Protein AF-A0A258V338-F1 (afdb_monomer)

pLDDT: mean 93.85, std 7.61, range [59.81, 98.69]

Structure (mmCIF, N/CA/C/O backbone):
data_AF-A0A258V338-F1
#
_entry.id   AF-A0A258V338-F1
#
loop_
_atom_site.group_PDB
_atom_site.id
_atom_site.type_symbol
_atom_site.label_atom_id
_atom_site.label_alt_id
_atom_site.label_comp_id
_atom_site.label_asym_id
_atom_site.label_entity_id
_atom_site.label_seq_id
_atom_site.pdbx_PDB_ins_code
_atom_site.Cartn_x
_atom_site.Cartn_y
_atom_site.Cartn_z
_atom_site.occupancy
_atom_site.B_iso_or_equiv
_atom_site.auth_seq_id
_atom_site.auth_comp_id
_atom_site.auth_asym_id
_atom_site.auth_atom_id
_atom_site.pdbx_PDB_model_num
ATOM 1 N N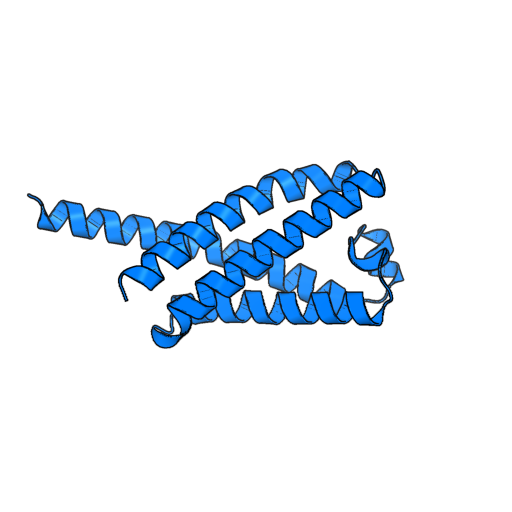 . MET A 1 1 ? -11.957 5.877 37.549 1.00 63.03 1 MET A N 1
ATOM 2 C CA . MET A 1 1 ? -11.016 6.606 36.661 1.00 63.03 1 MET A CA 1
ATOM 3 C C . MET A 1 1 ? -10.791 5.866 35.333 1.00 63.03 1 MET A C 1
ATOM 5 O O . MET A 1 1 ? -10.416 6.480 34.340 1.00 63.03 1 MET A O 1
ATOM 9 N N . ASP A 1 2 ? -11.125 4.574 35.276 1.00 71.00 2 ASP A N 1
ATOM 10 C CA . ASP A 1 2 ? -10.759 3.636 34.201 1.00 71.00 2 ASP A CA 1
ATOM 11 C C . ASP A 1 2 ? -11.626 3.735 32.929 1.00 71.00 2 ASP A C 1
ATOM 13 O O . ASP A 1 2 ? -11.157 3.497 31.813 1.00 71.00 2 ASP A O 1
ATOM 17 N N . ILE A 1 3 ? -12.890 4.159 33.052 1.00 72.69 3 ILE A N 1
ATOM 18 C CA . ILE A 1 3 ? -13.808 4.316 31.903 1.00 72.69 3 ILE A CA 1
ATOM 19 C C . ILE A 1 3 ? -13.388 5.493 31.004 1.00 72.69 3 ILE A C 1
ATOM 21 O O . ILE A 1 3 ? -13.487 5.421 29.780 1.00 72.69 3 ILE A O 1
ATOM 25 N N . VAL A 1 4 ? -12.879 6.579 31.590 1.00 71.38 4 VAL A N 1
ATOM 26 C CA . VAL A 1 4 ? -12.415 7.751 30.829 1.00 71.38 4 VAL A CA 1
ATOM 27 C C . VAL A 1 4 ? -11.096 7.438 30.114 1.00 71.38 4 VAL A C 1
ATOM 29 O O . VAL A 1 4 ? -10.949 7.758 28.934 1.00 71.38 4 VAL A O 1
ATOM 32 N N . GLN A 1 5 ? -10.172 6.741 30.787 1.00 70.25 5 GLN A N 1
ATOM 33 C CA . GLN A 1 5 ? -8.889 6.322 30.207 1.00 70.25 5 GLN A CA 1
ATOM 34 C C . GLN A 1 5 ? -9.040 5.275 29.090 1.00 70.25 5 GLN A C 1
ATOM 36 O O . GLN A 1 5 ? -8.299 5.308 28.109 1.00 70.25 5 GLN A O 1
ATOM 41 N N . SER A 1 6 ? -10.005 4.358 29.192 1.00 69.62 6 SER A N 1
ATOM 42 C CA . SER A 1 6 ? -10.283 3.387 28.119 1.00 69.62 6 SER A CA 1
ATOM 43 C C . SER A 1 6 ? -10.901 4.046 26.880 1.00 69.62 6 SER A C 1
ATOM 45 O O . SER A 1 6 ? -10.488 3.754 25.755 1.00 69.62 6 SER A O 1
ATOM 47 N N . ARG A 1 7 ? -11.831 4.996 27.063 1.00 72.06 7 ARG A N 1
ATOM 48 C CA . ARG A 1 7 ? -12.423 5.762 25.953 1.00 72.06 7 ARG A CA 1
ATOM 49 C C . ARG A 1 7 ? -11.387 6.615 25.222 1.00 72.06 7 ARG A C 1
ATOM 51 O O . ARG A 1 7 ? -11.361 6.588 23.992 1.00 72.06 7 ARG A O 1
ATOM 58 N N . SER A 1 8 ? -10.506 7.317 25.938 1.00 72.38 8 SER A N 1
ATOM 59 C CA . SER A 1 8 ? -9.470 8.149 25.309 1.00 72.38 8 SER A CA 1
ATOM 60 C C . SER A 1 8 ? -8.472 7.321 24.492 1.00 72.38 8 SER A C 1
ATOM 62 O O . SER A 1 8 ? -8.183 7.681 23.351 1.00 72.38 8 SER A O 1
ATOM 64 N N . ARG A 1 9 ? -8.031 6.160 25.002 1.00 74.56 9 ARG A N 1
ATOM 65 C CA . ARG A 1 9 ? -7.182 5.215 24.250 1.00 74.56 9 ARG A CA 1
ATOM 66 C C . ARG A 1 9 ? -7.842 4.759 22.946 1.00 74.56 9 ARG A C 1
ATOM 68 O O . ARG A 1 9 ? -7.203 4.792 21.899 1.00 74.56 9 ARG A O 1
ATOM 75 N N . SER A 1 10 ? -9.134 4.424 22.983 1.00 82.12 10 SER A N 1
ATOM 76 C CA . SER A 1 10 ? -9.872 4.007 21.779 1.00 82.12 10 SER A CA 1
ATOM 77 C C . SER A 1 10 ? -10.003 5.120 20.726 1.00 82.12 10 SER A C 1
ATOM 79 O O . SER A 1 10 ? -9.970 4.848 19.525 1.00 82.12 10 SER A O 1
ATOM 81 N N . ALA A 1 11 ? -10.113 6.381 21.160 1.00 88.38 11 ALA A N 1
ATOM 82 C CA . ALA A 1 11 ? -10.188 7.531 20.265 1.00 88.38 11 ALA A CA 1
ATOM 83 C C . ALA A 1 11 ? -8.839 7.804 19.584 1.00 88.38 11 ALA A C 1
ATOM 85 O O . ALA A 1 11 ? -8.806 8.004 18.372 1.00 88.38 11 ALA A O 1
ATOM 86 N N . VAL A 1 12 ? -7.732 7.744 20.333 1.00 90.81 12 VAL A N 1
ATOM 87 C CA . VAL A 1 12 ? -6.373 7.918 19.791 1.00 90.81 12 VAL A CA 1
ATOM 88 C C . VAL A 1 12 ? -6.049 6.841 18.758 1.00 90.81 12 VAL A C 1
ATOM 90 O O . VAL A 1 12 ? -5.607 7.170 17.662 1.00 90.81 12 VAL A O 1
ATOM 93 N N . GLU A 1 13 ? -6.324 5.568 19.059 1.00 91.38 13 GLU A N 1
ATOM 94 C CA . GLU A 1 13 ? -6.094 4.464 1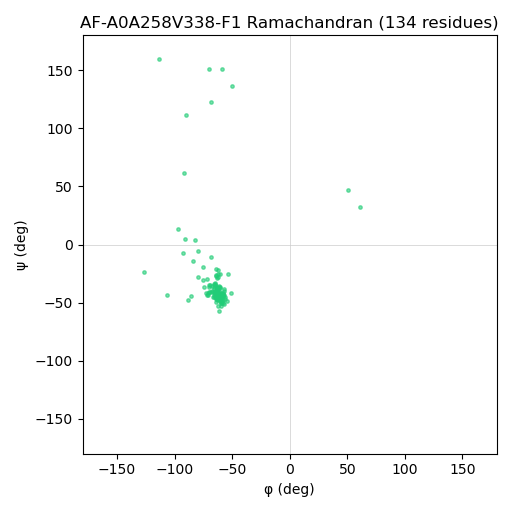8.115 1.00 91.38 13 GLU A CA 1
ATOM 95 C C . GLU A 1 13 ? -6.912 4.628 16.833 1.00 91.38 13 GLU A C 1
ATOM 97 O O . GLU A 1 13 ? -6.405 4.407 15.733 1.00 91.38 13 GLU A O 1
ATOM 102 N N . ARG A 1 14 ? -8.172 5.061 16.957 1.00 92.06 14 ARG A N 1
ATOM 103 C CA . ARG A 1 14 ? -9.031 5.323 15.800 1.00 92.06 14 ARG A CA 1
ATOM 104 C C . ARG A 1 14 ? -8.515 6.490 14.962 1.00 92.06 14 ARG A C 1
ATOM 106 O O . ARG A 1 14 ? -8.504 6.376 13.738 1.00 92.06 14 ARG A O 1
ATOM 113 N N . SER A 1 15 ? -8.092 7.582 15.593 1.00 95.62 15 SER A N 1
ATOM 114 C CA . SER A 1 15 ? -7.514 8.732 14.893 1.00 95.62 15 SER A CA 1
ATOM 115 C C . SER A 1 15 ? -6.216 8.353 14.185 1.00 95.62 15 SER A C 1
ATOM 117 O O . SER A 1 15 ? -6.077 8.644 13.003 1.00 95.62 15 SER A O 1
ATOM 119 N N . ALA A 1 16 ? -5.310 7.635 14.855 1.00 95.94 16 ALA A N 1
ATOM 120 C CA . ALA A 1 16 ? -4.073 7.136 14.255 1.00 95.94 16 ALA A CA 1
ATOM 121 C C . ALA A 1 16 ? -4.352 6.219 13.055 1.00 95.94 16 ALA A C 1
ATOM 123 O O . ALA A 1 16 ? -3.744 6.380 11.999 1.00 95.94 16 ALA A O 1
ATOM 124 N N . LEU A 1 17 ? -5.323 5.307 13.184 1.00 95.94 17 LEU A N 1
ATOM 125 C CA . LEU A 1 17 ? -5.742 4.432 12.093 1.00 95.94 17 LEU A CA 1
ATOM 126 C C . LEU A 1 17 ? -6.218 5.234 10.877 1.00 95.94 17 LEU A C 1
ATOM 128 O O . LEU A 1 17 ? -5.795 4.945 9.766 1.00 95.94 17 LEU A O 1
ATOM 132 N N . VAL A 1 18 ? -7.083 6.233 11.068 1.00 97.06 18 VAL A N 1
ATOM 133 C CA . VAL A 1 18 ? -7.601 7.055 9.960 1.00 97.06 18 VAL A CA 1
ATOM 134 C C . VAL A 1 18 ? -6.494 7.906 9.335 1.00 97.06 18 VAL A C 1
ATOM 136 O O . VAL A 1 18 ? -6.370 7.930 8.112 1.00 97.06 18 VAL A O 1
ATOM 139 N N . LEU A 1 19 ? -5.670 8.557 10.162 1.00 97.12 19 LEU A N 1
ATOM 140 C CA . LEU A 1 19 ? -4.567 9.411 9.713 1.00 97.12 19 LEU A CA 1
ATOM 141 C C . LEU A 1 19 ? -3.494 8.642 8.937 1.00 97.12 19 LEU A C 1
ATOM 143 O O . LEU A 1 19 ? -2.861 9.230 8.070 1.00 97.12 19 LEU A O 1
ATOM 147 N N . LEU A 1 20 ? -3.302 7.349 9.213 1.00 97.25 20 LEU A N 1
ATOM 148 C CA . LEU A 1 20 ? -2.405 6.488 8.438 1.00 97.25 20 LEU A CA 1
ATOM 149 C C . LEU A 1 20 ? -3.097 5.878 7.216 1.00 97.25 20 LEU A C 1
ATOM 151 O O . LEU A 1 20 ? -2.530 5.868 6.127 1.00 97.25 20 LEU A O 1
ATOM 155 N N . ALA A 1 21 ? -4.323 5.376 7.373 1.00 97.56 21 ALA A N 1
ATOM 156 C CA . ALA A 1 21 ? -5.020 4.665 6.307 1.00 97.56 21 ALA A CA 1
ATOM 157 C C . ALA A 1 21 ? -5.308 5.558 5.098 1.00 97.56 21 ALA A C 1
ATOM 159 O O . ALA A 1 21 ? -5.177 5.089 3.974 1.00 97.56 21 ALA A O 1
ATOM 160 N N . LEU A 1 22 ? -5.679 6.826 5.308 1.00 97.94 22 LEU A N 1
ATOM 161 C CA . LEU A 1 22 ? -5.982 7.751 4.214 1.00 97.94 22 LEU A CA 1
ATOM 162 C C . LEU A 1 22 ? -4.781 8.008 3.286 1.00 97.94 22 LEU A C 1
ATOM 164 O O . LEU A 1 22 ? -4.915 7.729 2.095 1.00 97.94 22 LEU A O 1
ATOM 168 N N . PRO A 1 23 ? -3.617 8.494 3.765 1.00 97.75 23 PRO A N 1
ATOM 169 C CA . PRO A 1 23 ? -2.473 8.738 2.891 1.00 97.75 23 PRO A CA 1
ATOM 170 C C . PRO A 1 23 ? -1.905 7.446 2.302 1.00 97.75 23 PRO A C 1
ATOM 172 O O . PRO A 1 23 ? -1.561 7.441 1.125 1.00 97.75 23 PRO A O 1
ATOM 175 N N . ILE A 1 24 ? -1.855 6.345 3.064 1.00 97.56 24 ILE A N 1
ATOM 176 C CA . ILE A 1 24 ? -1.386 5.055 2.536 1.00 97.56 24 ILE A CA 1
ATOM 177 C C . ILE A 1 24 ? -2.315 4.551 1.432 1.00 97.56 24 ILE A C 1
ATOM 179 O O . ILE A 1 24 ? -1.837 4.188 0.364 1.00 97.56 24 ILE A O 1
ATOM 183 N N . ALA A 1 25 ? -3.634 4.577 1.637 1.00 98.25 25 ALA A N 1
ATOM 184 C CA . ALA A 1 25 ? -4.572 4.162 0.603 1.00 98.25 25 ALA A CA 1
ATOM 185 C C . ALA A 1 25 ? -4.530 5.091 -0.614 1.00 98.25 25 ALA A C 1
ATOM 187 O O . ALA A 1 25 ? -4.549 4.597 -1.733 1.00 98.25 25 ALA A O 1
ATOM 188 N N . ALA A 1 26 ? -4.440 6.411 -0.426 1.00 98.38 26 ALA A N 1
ATOM 189 C CA . ALA A 1 26 ? -4.311 7.357 -1.534 1.00 98.38 26 ALA A CA 1
ATOM 190 C C . ALA A 1 26 ? -3.042 7.090 -2.353 1.00 98.38 26 ALA A C 1
ATOM 192 O O . ALA A 1 26 ? -3.091 7.023 -3.581 1.00 98.38 26 ALA A O 1
ATOM 193 N N . PHE A 1 27 ? -1.920 6.869 -1.670 1.00 97.38 27 PHE A N 1
ATOM 194 C CA . PHE A 1 27 ? -0.659 6.519 -2.299 1.00 97.38 27 PHE A CA 1
ATOM 195 C C . PHE A 1 27 ? -0.741 5.170 -3.037 1.00 97.38 27 PHE A C 1
ATOM 197 O O . PHE A 1 27 ? -0.390 5.112 -4.214 1.00 97.38 27 PHE A O 1
ATOM 204 N N . SER A 1 28 ? -1.282 4.118 -2.411 1.00 97.88 28 SER A N 1
ATOM 205 C CA . SER A 1 28 ? -1.499 2.806 -3.043 1.00 97.88 28 SER A CA 1
ATOM 206 C C . SER A 1 28 ? -2.468 2.869 -4.227 1.00 97.88 28 SER A C 1
ATOM 208 O O . SER A 1 28 ? -2.226 2.222 -5.241 1.00 97.88 28 SER A O 1
ATOM 210 N N . LEU A 1 29 ? -3.530 3.678 -4.153 1.00 98.56 29 LEU A N 1
ATOM 211 C CA . LEU A 1 29 ? -4.430 3.917 -5.284 1.00 98.56 29 LEU A CA 1
ATOM 212 C C . LEU A 1 29 ? -3.680 4.563 -6.449 1.00 98.56 29 LEU A C 1
ATOM 214 O O . LEU A 1 29 ? -3.822 4.123 -7.586 1.00 98.56 29 LEU A O 1
ATOM 218 N N . PHE A 1 30 ? -2.851 5.571 -6.171 1.00 98.06 30 PHE A N 1
ATOM 219 C CA . PHE A 1 30 ? -2.052 6.245 -7.188 1.00 98.06 30 PHE A CA 1
ATOM 220 C C . PHE A 1 30 ? -1.053 5.296 -7.864 1.00 98.06 30 PHE A C 1
ATOM 222 O O . PHE A 1 30 ? -1.046 5.184 -9.092 1.00 98.06 30 PHE A O 1
ATOM 229 N N . VAL A 1 31 ? -0.225 4.575 -7.101 1.00 96.69 31 VAL A N 1
ATOM 230 C CA . VAL A 1 31 ? 0.762 3.661 -7.706 1.00 96.69 31 VAL A CA 1
ATOM 231 C C . VAL A 1 31 ? 0.098 2.441 -8.345 1.00 96.69 31 VAL A C 1
ATOM 233 O O . VAL A 1 31 ? 0.543 1.997 -9.402 1.00 96.69 31 VAL A O 1
ATOM 236 N N . GLY A 1 32 ? -0.994 1.935 -7.766 1.00 98.00 32 GLY A N 1
ATOM 237 C CA . GLY A 1 32 ? -1.778 0.834 -8.320 1.00 98.00 32 GLY A CA 1
ATOM 238 C C . GLY A 1 32 ? -2.421 1.204 -9.655 1.00 98.00 32 GLY A C 1
ATOM 239 O O . GLY A 1 32 ? -2.337 0.432 -10.609 1.00 98.00 32 GLY A O 1
ATOM 240 N N . TYR A 1 33 ? -2.978 2.416 -9.759 1.00 98.56 33 TYR A N 1
ATOM 241 C CA . TYR A 1 33 ? -3.536 2.943 -11.006 1.00 98.56 33 TYR A CA 1
ATOM 242 C C . TYR A 1 33 ? -2.473 3.015 -12.103 1.00 98.56 33 TYR A C 1
ATOM 244 O O . TYR A 1 33 ? -2.683 2.497 -13.199 1.00 98.56 33 TYR A O 1
ATOM 252 N N . ASN A 1 34 ? -1.306 3.591 -11.795 1.00 98.12 34 ASN A N 1
ATOM 253 C CA . ASN A 1 34 ? -0.211 3.669 -12.757 1.00 98.12 34 ASN A CA 1
ATOM 254 C C . ASN A 1 34 ? 0.222 2.272 -13.219 1.00 98.12 34 ASN A C 1
ATOM 256 O O . ASN A 1 34 ? 0.270 2.017 -14.416 1.00 98.12 34 ASN A O 1
ATOM 260 N N . LYS A 1 35 ? 0.439 1.324 -12.302 1.00 98.06 35 LYS A N 1
ATOM 261 C CA . LYS A 1 35 ? 0.816 -0.056 -12.663 1.00 98.06 35 LYS A CA 1
ATOM 262 C C . LYS A 1 35 ? -0.232 -0.763 -13.526 1.00 98.06 35 LYS A C 1
ATOM 264 O O . LYS A 1 35 ? 0.125 -1.529 -14.417 1.00 98.06 35 LYS A O 1
ATOM 269 N N . ALA A 1 36 ? -1.518 -0.535 -13.262 1.00 98.12 36 ALA A N 1
ATOM 270 C CA . ALA A 1 36 ? -2.608 -1.194 -13.976 1.00 98.12 36 ALA A CA 1
ATOM 271 C C . ALA A 1 36 ? -2.811 -0.644 -15.399 1.00 98.12 36 ALA A C 1
ATOM 273 O O . ALA A 1 36 ? -3.131 -1.411 -16.314 1.00 98.12 36 ALA A O 1
ATOM 274 N N . PHE A 1 37 ? -2.631 0.666 -15.589 1.00 98.38 37 PHE A N 1
ATOM 275 C CA . PHE A 1 37 ? -3.119 1.354 -16.788 1.00 98.38 37 PHE A CA 1
ATOM 276 C C . PHE A 1 37 ? -2.067 2.158 -17.554 1.00 98.38 37 PHE A C 1
ATOM 278 O O . PHE A 1 37 ? -2.265 2.381 -18.748 1.00 98.38 37 PHE A O 1
ATOM 285 N N . ALA A 1 38 ? -0.973 2.589 -16.922 1.00 97.75 38 ALA A N 1
ATOM 286 C CA . ALA A 1 38 ? 0.026 3.406 -17.602 1.00 97.75 38 ALA A CA 1
ATOM 287 C C . ALA A 1 38 ? 0.804 2.595 -18.661 1.00 97.75 38 ALA A C 1
ATOM 289 O O . ALA A 1 38 ? 0.978 1.378 -18.515 1.00 97.75 38 ALA A O 1
ATOM 290 N N . PRO A 1 39 ? 1.292 3.258 -19.726 1.00 97.44 39 PRO A N 1
ATOM 291 C CA . PRO A 1 39 ? 2.255 2.670 -20.651 1.00 97.44 39 PRO A CA 1
ATOM 292 C C . PRO A 1 39 ? 3.545 2.251 -19.933 1.00 97.44 39 PRO A C 1
ATOM 294 O O . PRO A 1 39 ? 3.933 2.852 -18.927 1.00 97.44 39 PRO A O 1
ATOM 297 N N . ILE A 1 40 ? 4.226 1.228 -20.455 1.00 96.06 40 ILE A N 1
ATOM 298 C CA . ILE A 1 40 ? 5.446 0.695 -19.828 1.00 96.06 40 ILE A CA 1
ATOM 299 C C . ILE A 1 40 ? 6.580 1.729 -19.818 1.00 96.06 40 ILE A C 1
ATOM 301 O O . ILE A 1 40 ? 7.407 1.728 -18.913 1.00 96.06 40 ILE A O 1
ATOM 305 N N . GLU A 1 41 ? 6.581 2.653 -20.773 1.00 97.19 41 GLU A N 1
ATOM 306 C CA . GLU A 1 41 ? 7.545 3.742 -20.902 1.00 97.19 41 GLU A CA 1
ATOM 307 C C . GLU A 1 41 ? 7.466 4.685 -19.693 1.00 97.19 41 GLU A C 1
ATOM 309 O O . GLU A 1 41 ? 8.485 4.975 -19.072 1.00 97.19 41 GLU A O 1
ATOM 314 N N . VAL A 1 42 ? 6.247 5.061 -19.287 1.00 96.81 42 VAL A N 1
ATOM 315 C CA . VAL A 1 42 ? 5.993 5.897 -18.099 1.00 96.81 42 VAL A CA 1
ATOM 316 C C . VAL A 1 42 ? 6.399 5.162 -16.820 1.00 96.81 42 VAL A C 1
ATOM 318 O O . VAL A 1 42 ? 6.993 5.741 -15.912 1.00 96.81 42 VAL A O 1
ATOM 321 N N . LEU A 1 43 ? 6.107 3.860 -16.743 1.00 96.69 43 LEU A N 1
ATOM 322 C CA . LEU A 1 43 ? 6.516 3.030 -15.607 1.00 96.69 43 LEU A CA 1
ATOM 323 C C . LEU A 1 43 ? 8.040 2.895 -15.508 1.00 96.69 43 LEU A C 1
ATOM 325 O O . LEU A 1 43 ? 8.571 2.834 -14.402 1.00 96.69 43 LEU A O 1
ATOM 329 N N . THR A 1 44 ? 8.731 2.868 -16.646 1.00 96.12 44 THR A N 1
ATOM 330 C CA . THR A 1 44 ? 10.194 2.796 -16.716 1.00 96.12 44 THR A CA 1
ATOM 331 C C . THR A 1 44 ? 10.824 4.117 -16.287 1.00 96.12 44 THR A C 1
ATOM 333 O O . THR A 1 44 ? 11.752 4.111 -15.484 1.00 96.12 44 THR A O 1
ATOM 336 N N . GLU A 1 45 ? 10.285 5.249 -16.747 1.00 95.88 45 GLU A N 1
ATOM 337 C CA . GLU A 1 45 ? 10.739 6.590 -16.355 1.00 95.88 45 GLU A CA 1
ATOM 338 C C . GLU A 1 45 ? 10.669 6.806 -14.835 1.00 95.88 45 GLU A C 1
ATOM 340 O O . GLU A 1 45 ? 11.567 7.397 -14.236 1.00 95.88 45 GLU A O 1
ATOM 345 N N . HIS A 1 46 ? 9.623 6.281 -14.194 1.00 94.06 46 HIS A N 1
ATOM 346 C CA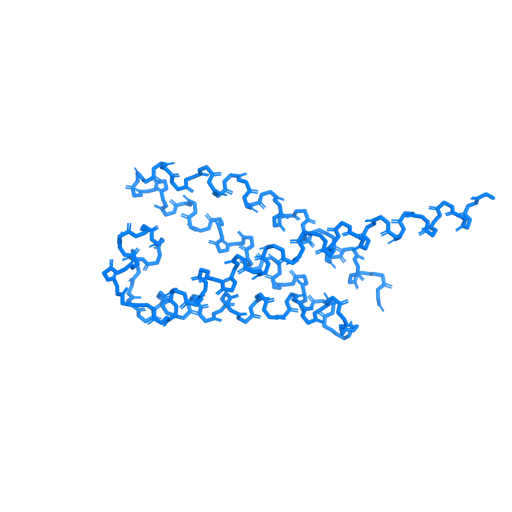 . HIS A 1 46 ? 9.408 6.407 -12.753 1.00 94.06 46 HIS A CA 1
ATOM 347 C C . HIS A 1 46 ? 9.892 5.208 -11.932 1.00 94.06 46 HIS A C 1
ATOM 349 O O . HIS A 1 46 ? 9.541 5.108 -10.755 1.00 94.06 46 HIS A O 1
ATOM 355 N N . LEU A 1 47 ? 10.690 4.313 -12.527 1.00 94.69 47 LEU A N 1
ATOM 356 C CA . LEU A 1 47 ? 11.279 3.151 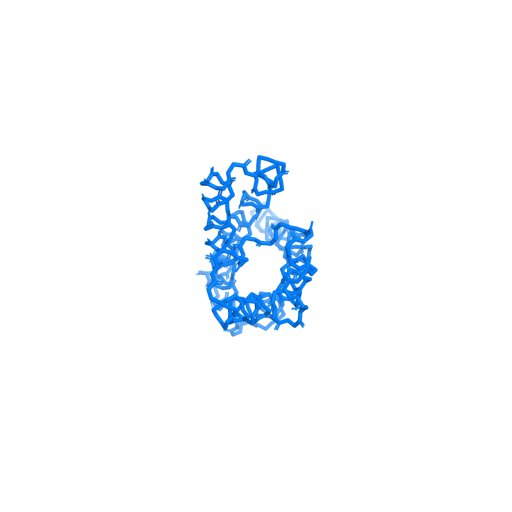-11.854 1.00 94.69 47 LEU A CA 1
ATOM 357 C C . LEU A 1 47 ? 10.230 2.336 -11.081 1.00 94.69 47 LEU A C 1
ATOM 359 O O . LEU A 1 47 ? 10.403 2.001 -9.912 1.00 94.69 47 LEU A O 1
ATOM 363 N N . ALA A 1 48 ? 9.083 2.046 -11.693 1.00 96.19 48 ALA A N 1
ATOM 364 C CA . ALA A 1 48 ? 8.108 1.167 -11.067 1.00 96.19 48 ALA A CA 1
ATOM 365 C C . ALA A 1 48 ? 8.676 -0.257 -11.022 1.00 96.19 48 ALA A C 1
ATOM 367 O O . ALA A 1 48 ? 8.934 -0.845 -12.063 1.00 96.19 48 ALA A O 1
ATOM 368 N N . TRP A 1 49 ? 8.791 -0.872 -9.843 1.00 96.44 49 TRP A N 1
ATOM 369 C CA . TRP A 1 49 ? 9.404 -2.207 -9.708 1.00 96.44 49 TRP A CA 1
ATOM 370 C C . TRP A 1 49 ? 8.794 -3.293 -10.623 1.00 96.44 49 TRP A C 1
ATOM 372 O O . TRP A 1 49 ? 9.450 -4.270 -10.980 1.00 96.44 49 TRP A O 1
ATOM 382 N N . THR A 1 50 ? 7.532 -3.133 -11.031 1.00 97.31 50 THR A N 1
ATOM 383 C CA . THR A 1 50 ? 6.833 -4.059 -11.928 1.00 97.31 50 THR A CA 1
ATOM 384 C C . THR A 1 50 ? 7.374 -4.064 -13.359 1.00 97.31 50 THR A C 1
ATOM 386 O O . THR A 1 50 ? 7.003 -4.961 -14.110 1.00 97.31 50 THR A O 1
ATOM 389 N N . ILE A 1 51 ? 8.247 -3.124 -13.751 1.00 97.44 51 ILE A N 1
ATOM 390 C CA . ILE A 1 51 ? 8.929 -3.166 -15.058 1.00 97.44 51 ILE A CA 1
ATOM 391 C C . ILE A 1 51 ? 9.827 -4.401 -15.208 1.00 97.44 51 ILE A C 1
ATOM 393 O O . ILE A 1 51 ? 10.105 -4.831 -16.323 1.00 97.44 51 ILE A O 1
ATOM 397 N N . HIS A 1 52 ? 10.239 -5.009 -14.092 1.00 96.44 52 HIS A N 1
ATOM 398 C CA . HIS A 1 52 ? 11.022 -6.246 -14.076 1.00 96.44 52 HIS A CA 1
ATOM 399 C C . HIS A 1 52 ? 10.164 -7.514 -14.222 1.00 96.44 52 HIS A C 1
ATOM 401 O O . HIS A 1 52 ? 10.682 -8.627 -14.131 1.00 96.44 52 HIS A O 1
ATOM 407 N N . LEU A 1 53 ? 8.852 -7.368 -14.427 1.00 96.31 53 LEU A N 1
ATOM 408 C CA . LEU A 1 53 ? 7.914 -8.467 -14.632 1.00 96.31 53 LEU A CA 1
ATOM 409 C C . LEU A 1 53 ? 7.344 -8.447 -16.056 1.00 96.31 53 LEU A C 1
ATOM 411 O O . LEU A 1 53 ? 7.284 -7.395 -16.693 1.00 96.31 53 LEU A O 1
ATOM 415 N N . PRO A 1 54 ? 6.815 -9.584 -16.546 1.00 97.62 54 PRO A N 1
ATOM 416 C CA . PRO A 1 54 ? 5.917 -9.583 -17.692 1.00 97.62 54 PRO A CA 1
ATOM 417 C C . PRO A 1 54 ? 4.786 -8.560 -17.514 1.00 97.62 54 PRO A C 1
ATOM 419 O O . PRO A 1 54 ? 4.159 -8.499 -16.454 1.00 97.62 54 PRO A O 1
ATOM 422 N N . VAL A 1 55 ? 4.475 -7.803 -18.572 1.00 97.25 55 VAL A N 1
ATOM 423 C CA . VAL A 1 55 ? 3.523 -6.673 -18.532 1.00 97.25 55 VAL A CA 1
ATOM 424 C C . VAL A 1 55 ? 2.182 -7.053 -17.896 1.00 97.25 55 VAL A C 1
ATOM 426 O O . VAL A 1 55 ? 1.642 -6.300 -17.087 1.00 97.25 55 VAL A O 1
ATOM 429 N N . PHE A 1 56 ? 1.644 -8.233 -18.217 1.00 97.62 56 PHE A N 1
ATOM 430 C CA . PHE A 1 56 ? 0.363 -8.676 -17.663 1.00 97.62 56 PHE A CA 1
ATOM 431 C C . PHE A 1 56 ? 0.411 -8.882 -16.138 1.00 97.62 56 PHE A C 1
ATOM 433 O O . PHE A 1 56 ? -0.560 -8.558 -15.457 1.00 97.62 56 PHE A O 1
ATOM 440 N N . LEU A 1 57 ? 1.536 -9.362 -15.588 1.00 98.06 57 LEU A N 1
ATOM 441 C CA . LEU A 1 57 ? 1.722 -9.512 -14.141 1.00 98.06 57 LEU A CA 1
ATOM 442 C C . LEU A 1 57 ? 1.863 -8.153 -13.463 1.00 98.06 57 LEU A C 1
ATOM 444 O O . LEU A 1 57 ? 1.245 -7.933 -12.424 1.00 98.06 57 LEU A O 1
ATOM 448 N N . GLY A 1 58 ? 2.609 -7.225 -14.072 1.00 97.81 58 GLY A N 1
ATOM 449 C CA . GLY A 1 58 ? 2.704 -5.850 -13.581 1.00 97.81 58 GLY A CA 1
ATOM 450 C C . GLY A 1 58 ? 1.329 -5.184 -13.468 1.00 97.81 58 GLY A C 1
ATOM 451 O O . GLY A 1 58 ? 0.988 -4.628 -12.422 1.00 97.81 58 GLY A O 1
ATOM 452 N N . LYS A 1 59 ? 0.486 -5.351 -14.496 1.00 98.31 59 LYS A N 1
ATOM 453 C CA . LYS A 1 59 ? -0.897 -4.854 -14.487 1.00 98.31 59 LYS A CA 1
ATOM 454 C C . LYS A 1 59 ? -1.770 -5.538 -13.437 1.00 98.31 59 LYS A C 1
ATOM 456 O O . LYS A 1 59 ? -2.537 -4.862 -12.753 1.00 98.31 59 LYS A O 1
ATOM 461 N N . ALA A 1 60 ? -1.638 -6.855 -13.272 1.00 98.38 60 ALA A N 1
ATOM 462 C CA . ALA A 1 60 ? -2.370 -7.602 -12.250 1.00 98.38 60 ALA A CA 1
ATOM 463 C C . ALA A 1 60 ? -2.015 -7.129 -10.831 1.00 98.38 60 ALA A C 1
ATOM 465 O O . ALA A 1 60 ? -2.910 -6.919 -10.015 1.00 98.38 60 ALA A O 1
ATOM 466 N N . ILE A 1 61 ? -0.730 -6.888 -10.552 1.00 98.31 61 ILE A N 1
ATOM 467 C CA . ILE A 1 61 ? -0.269 -6.314 -9.280 1.00 98.31 61 ILE A CA 1
ATOM 468 C C . ILE A 1 61 ? -0.876 -4.927 -9.059 1.00 98.31 61 ILE A C 1
ATOM 470 O O . ILE A 1 61 ? -1.374 -4.659 -7.967 1.00 98.31 61 ILE A O 1
ATOM 474 N N . GLY A 1 62 ? -0.899 -4.077 -10.091 1.00 98.25 62 GLY A N 1
ATOM 475 C CA . GLY A 1 62 ? -1.574 -2.779 -10.027 1.00 98.25 62 GLY A CA 1
ATOM 476 C C . GLY A 1 62 ? -3.050 -2.905 -9.644 1.00 98.25 62 GLY A C 1
ATOM 477 O O . GLY A 1 62 ? -3.514 -2.235 -8.724 1.00 98.25 62 GLY A O 1
ATOM 478 N N . GLY A 1 63 ? -3.773 -3.833 -10.277 1.00 98.56 63 GLY A N 1
ATOM 479 C CA . GLY A 1 63 ? -5.168 -4.130 -9.943 1.00 98.56 63 GLY A CA 1
ATOM 480 C C . GLY A 1 63 ? -5.360 -4.616 -8.501 1.00 98.56 63 GLY A C 1
ATOM 481 O O . GLY A 1 63 ? -6.254 -4.137 -7.804 1.00 98.56 63 GLY A O 1
ATOM 482 N N . LEU A 1 64 ? -4.503 -5.521 -8.019 1.00 98.50 64 LEU A N 1
ATOM 483 C CA . LEU A 1 64 ? -4.543 -5.997 -6.630 1.00 98.50 64 LEU A CA 1
ATOM 484 C C . LEU A 1 64 ? -4.275 -4.871 -5.627 1.00 98.50 64 LEU A C 1
ATOM 486 O O . LEU A 1 64 ? -4.898 -4.825 -4.568 1.00 98.50 64 LEU A O 1
ATOM 490 N N . GLU A 1 65 ? -3.375 -3.949 -5.957 1.00 98.31 65 GLU A N 1
ATOM 491 C CA . GLU A 1 65 ? -3.067 -2.787 -5.127 1.00 98.31 65 GLU A CA 1
ATOM 492 C C . GLU A 1 65 ? -4.247 -1.807 -5.045 1.00 98.31 65 GLU A C 1
ATOM 494 O O . GLU A 1 65 ? -4.580 -1.351 -3.949 1.00 98.31 65 GLU A O 1
ATOM 499 N N . LEU A 1 66 ? -4.956 -1.578 -6.159 1.00 98.69 66 LEU A N 1
ATOM 500 C CA . LEU A 1 66 ? -6.212 -0.819 -6.175 1.00 98.69 66 LEU A CA 1
ATOM 501 C C . LEU A 1 66 ? -7.272 -1.467 -5.278 1.00 98.69 66 LEU A C 1
ATOM 503 O O . LEU A 1 66 ? -7.846 -0.800 -4.417 1.00 98.69 66 LEU A O 1
ATOM 507 N N . VAL A 1 67 ? -7.500 -2.776 -5.437 1.00 98.69 67 VAL A N 1
ATOM 508 C CA . VAL A 1 67 ? -8.476 -3.525 -4.631 1.00 98.69 67 VAL A CA 1
ATOM 509 C C . VAL A 1 67 ? -8.122 -3.456 -3.148 1.00 98.69 67 VAL A C 1
ATOM 511 O O . VAL A 1 67 ? -8.990 -3.158 -2.327 1.00 98.69 67 VAL A O 1
ATOM 514 N N . ALA A 1 68 ? -6.858 -3.681 -2.788 1.00 98.56 68 ALA A N 1
ATOM 515 C CA . ALA A 1 68 ? -6.413 -3.603 -1.403 1.00 98.56 68 ALA A CA 1
ATOM 516 C C . ALA A 1 68 ? -6.631 -2.201 -0.818 1.00 98.56 68 ALA A C 1
ATOM 518 O O . ALA A 1 68 ? -7.204 -2.070 0.264 1.00 98.56 68 ALA A O 1
ATOM 5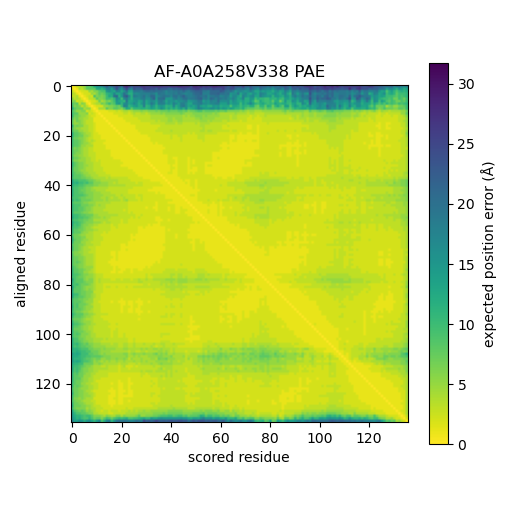19 N N . ALA A 1 69 ? -6.261 -1.142 -1.539 1.00 98.56 69 ALA A N 1
ATOM 520 C CA . ALA A 1 69 ? -6.460 0.222 -1.065 1.00 98.56 69 ALA A CA 1
ATOM 521 C C . ALA A 1 69 ? -7.952 0.570 -0.892 1.00 98.56 69 ALA A C 1
ATOM 523 O O . ALA A 1 69 ? -8.344 1.149 0.124 1.00 98.56 69 ALA A O 1
ATOM 524 N N . SER A 1 70 ? -8.815 0.148 -1.823 1.00 98.62 70 SER A N 1
ATOM 525 C CA . SER A 1 70 ? -10.267 0.319 -1.704 1.00 98.62 70 SER A CA 1
ATOM 526 C C . SER A 1 70 ? -10.855 -0.454 -0.519 1.00 98.62 70 SER A C 1
ATOM 528 O O . SER A 1 70 ? -11.656 0.098 0.236 1.00 98.62 70 SER A O 1
ATOM 530 N N . VAL A 1 71 ? -10.442 -1.708 -0.307 1.00 98.50 71 VAL A N 1
ATOM 531 C CA . VAL A 1 71 ? -10.884 -2.528 0.835 1.00 98.50 71 VAL A CA 1
ATOM 532 C C . VAL A 1 71 ? -10.422 -1.923 2.160 1.00 98.50 71 VAL A C 1
ATOM 534 O O . VAL A 1 71 ? -11.199 -1.877 3.116 1.00 98.50 71 VAL A O 1
ATOM 537 N N . LEU A 1 72 ? -9.190 -1.411 2.222 1.00 98.31 72 LEU A N 1
ATOM 538 C CA . LEU A 1 72 ? -8.664 -0.703 3.386 1.00 98.31 72 LEU A CA 1
ATOM 539 C C . LEU A 1 72 ? -9.546 0.502 3.738 1.00 98.31 72 LEU A C 1
ATOM 541 O O . LEU A 1 72 ? -9.998 0.603 4.880 1.00 98.31 72 LEU A O 1
ATOM 545 N N . LEU A 1 73 ? -9.867 1.362 2.767 1.00 98.38 73 LEU A N 1
ATOM 546 C CA . LEU A 1 73 ? -10.756 2.510 2.978 1.00 98.38 73 LEU A CA 1
ATOM 547 C C . LEU A 1 73 ? -12.163 2.077 3.401 1.00 98.38 73 LEU A C 1
ATOM 549 O O . LEU A 1 73 ? -12.701 2.588 4.385 1.00 98.38 73 LEU A O 1
ATOM 553 N N . ALA A 1 74 ? -12.740 1.086 2.721 1.00 98.12 74 ALA A N 1
ATOM 554 C CA . ALA A 1 74 ? -14.066 0.573 3.049 1.00 98.12 74 ALA A CA 1
ATOM 555 C C . ALA A 1 74 ? -14.124 0.000 4.480 1.00 98.12 74 ALA A C 1
ATOM 557 O O . ALA A 1 74 ? -15.106 0.212 5.196 1.00 98.12 74 ALA A O 1
ATOM 558 N N . SER A 1 75 ? -13.052 -0.646 4.952 1.00 96.81 75 SER A N 1
ATOM 559 C CA . SER A 1 75 ? -12.949 -1.196 6.314 1.00 96.81 75 SER A CA 1
ATOM 560 C C . SER A 1 75 ? -12.985 -0.132 7.425 1.00 96.81 75 SER A C 1
ATOM 562 O O . SER A 1 75 ? -13.337 -0.428 8.581 1.00 96.81 75 SER A O 1
ATOM 564 N N . LEU A 1 76 ? -12.674 1.131 7.095 1.00 95.94 76 LEU A N 1
ATOM 565 C CA . LEU A 1 76 ? -12.760 2.240 8.044 1.00 95.94 76 LEU A CA 1
ATOM 566 C C . LEU A 1 76 ? -14.207 2.500 8.465 1.00 95.94 76 LEU A C 1
ATOM 568 O O . LEU A 1 76 ? -14.436 2.804 9.642 1.00 95.94 76 LEU A O 1
ATOM 572 N N . VAL A 1 77 ? -15.158 2.301 7.549 1.00 96.31 77 VAL A N 1
ATOM 573 C CA . VAL A 1 77 ? -16.584 2.615 7.730 1.00 96.31 77 VAL A CA 1
ATOM 574 C C . VAL A 1 77 ? -17.421 1.347 7.927 1.00 96.31 77 VAL A C 1
ATOM 576 O O . VAL A 1 77 ? -18.249 1.285 8.834 1.00 96.31 77 VAL A O 1
ATOM 579 N N . VAL A 1 78 ? -17.173 0.299 7.139 1.00 96.00 78 VAL A N 1
ATOM 580 C CA . VAL A 1 78 ? -17.987 -0.923 7.117 1.00 96.00 78 VAL A CA 1
ATOM 581 C C . VAL A 1 78 ? -17.457 -1.941 8.129 1.00 96.00 78 VAL A C 1
ATOM 583 O O . VAL A 1 78 ? -16.387 -2.524 7.950 1.00 96.00 78 VAL A O 1
ATOM 586 N N . ARG A 1 79 ? -18.220 -2.205 9.203 1.00 92.56 79 ARG A N 1
ATOM 587 C CA . ARG A 1 79 ? -17.805 -3.126 10.284 1.00 92.56 79 ARG A CA 1
ATOM 588 C C . ARG A 1 79 ? -17.487 -4.540 9.779 1.00 92.56 79 ARG A C 1
ATOM 590 O O . ARG A 1 79 ? -16.500 -5.114 10.232 1.00 92.56 79 ARG A O 1
ATOM 597 N N . ALA A 1 80 ? -18.273 -5.067 8.839 1.00 95.12 80 ALA A N 1
ATOM 598 C CA . ALA A 1 80 ? -18.071 -6.405 8.273 1.00 95.12 80 ALA A CA 1
ATOM 599 C C . ALA A 1 80 ? -16.721 -6.559 7.544 1.00 95.12 80 ALA A C 1
ATOM 601 O O . ALA A 1 80 ? -16.166 -7.652 7.493 1.00 95.12 80 ALA A O 1
ATOM 602 N N . LEU A 1 81 ? -16.148 -5.457 7.045 1.00 96.50 81 LEU A N 1
ATOM 603 C CA . LEU A 1 81 ? -14.889 -5.460 6.300 1.00 96.50 81 LEU A CA 1
ATOM 604 C C . LEU A 1 81 ? -13.649 -5.264 7.181 1.00 96.50 81 LEU A C 1
ATOM 606 O O . LEU A 1 81 ? -12.545 -5.190 6.656 1.00 96.50 81 LEU A O 1
ATOM 610 N N . ARG A 1 82 ? -13.770 -5.201 8.515 1.00 94.50 82 ARG A N 1
ATOM 611 C CA . ARG A 1 82 ? -12.616 -4.951 9.407 1.00 94.50 82 ARG A CA 1
ATOM 612 C C . ARG A 1 82 ? -11.490 -5.977 9.246 1.00 94.50 82 ARG A C 1
ATOM 614 O O . ARG A 1 82 ? -10.330 -5.586 9.170 1.00 94.50 82 ARG A O 1
ATOM 621 N N . ARG A 1 83 ? -11.819 -7.272 9.148 1.00 95.69 83 ARG A N 1
ATOM 622 C CA . ARG A 1 83 ? -10.819 -8.330 8.894 1.00 95.69 83 ARG A CA 1
ATOM 623 C C . ARG A 1 83 ? -10.214 -8.213 7.494 1.00 95.69 83 ARG A C 1
ATOM 625 O O . ARG A 1 83 ? -9.006 -8.341 7.346 1.00 95.69 83 ARG A O 1
ATOM 632 N N . ALA A 1 84 ? -11.032 -7.901 6.490 1.00 97.19 84 ALA A N 1
ATOM 633 C CA . ALA A 1 84 ? -10.552 -7.657 5.131 1.00 97.19 84 ALA A CA 1
ATOM 634 C C . ALA A 1 84 ? -9.589 -6.456 5.070 1.00 97.19 84 ALA A C 1
ATOM 636 O O . ALA A 1 84 ? -8.578 -6.525 4.382 1.00 97.19 84 ALA A O 1
ATOM 637 N N . GLY A 1 85 ? -9.836 -5.403 5.857 1.00 96.44 85 GLY A N 1
ATOM 638 C CA . GLY A 1 85 ? -8.936 -4.254 5.997 1.00 96.44 85 GLY A CA 1
AT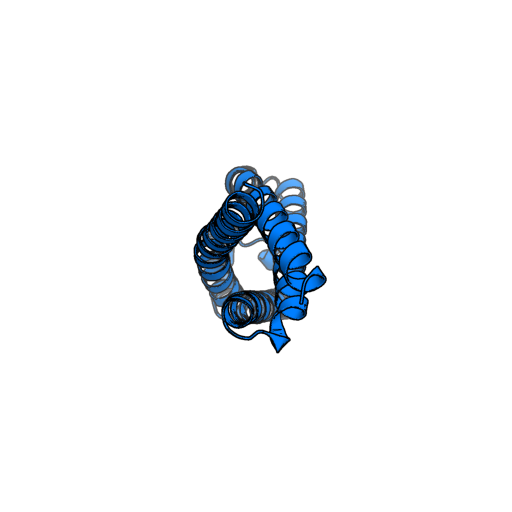OM 639 C C . GLY A 1 85 ? -7.555 -4.614 6.547 1.00 96.44 85 GLY A C 1
ATOM 640 O O . GLY A 1 85 ? -6.556 -4.055 6.100 1.00 96.44 85 GLY A O 1
ATOM 641 N N . PHE A 1 86 ? -7.473 -5.583 7.468 1.00 96.62 86 PHE A N 1
ATOM 642 C CA . PHE A 1 86 ? -6.189 -6.130 7.917 1.00 96.62 86 PHE A CA 1
ATOM 643 C C . PHE A 1 86 ? -5.446 -6.838 6.779 1.00 96.62 86 PHE A C 1
ATOM 645 O O . PHE A 1 86 ? -4.283 -6.525 6.539 1.00 96.62 86 PHE A O 1
ATOM 652 N N . TYR A 1 87 ? -6.108 -7.739 6.047 1.00 97.75 87 TYR A N 1
ATOM 653 C CA . TYR A 1 87 ? -5.474 -8.441 4.926 1.00 97.75 87 TYR A CA 1
ATOM 654 C C . TYR A 1 87 ? -5.058 -7.493 3.798 1.00 97.75 87 TYR A C 1
ATOM 656 O O . TYR A 1 87 ? -3.984 -7.658 3.231 1.00 97.75 87 TYR A O 1
ATOM 664 N N . ALA A 1 88 ? -5.860 -6.466 3.520 1.00 97.94 88 ALA A N 1
ATOM 665 C CA . ALA A 1 88 ? -5.515 -5.413 2.576 1.00 97.94 88 ALA A CA 1
ATOM 666 C C . ALA A 1 88 ? -4.261 -4.636 3.008 1.00 97.94 88 ALA A C 1
ATOM 668 O O . ALA A 1 88 ? -3.340 -4.468 2.213 1.00 97.94 88 ALA A O 1
ATOM 669 N N . ALA A 1 89 ? -4.186 -4.213 4.274 1.00 97.31 89 ALA A N 1
ATOM 670 C CA . ALA A 1 89 ? -2.995 -3.553 4.806 1.00 97.31 89 ALA A CA 1
ATOM 671 C C . ALA A 1 89 ? -1.763 -4.475 4.758 1.00 97.31 89 ALA A C 1
ATOM 673 O O . ALA A 1 89 ? -0.688 -4.041 4.353 1.00 97.31 89 ALA A O 1
ATOM 674 N N . ALA A 1 90 ? -1.921 -5.755 5.110 1.00 97.19 90 ALA A N 1
ATOM 675 C CA . ALA A 1 90 ? -0.850 -6.745 5.035 1.00 97.19 90 ALA A CA 1
ATOM 676 C C . ALA A 1 90 ? -0.360 -6.959 3.594 1.00 97.19 90 ALA A C 1
ATOM 678 O O . ALA A 1 90 ? 0.845 -7.002 3.359 1.00 97.19 90 ALA A O 1
ATOM 679 N N . TRP A 1 91 ? -1.270 -7.025 2.619 1.00 97.81 91 TRP A N 1
ATOM 680 C CA . TRP A 1 91 ? -0.911 -7.079 1.202 1.00 97.81 91 TRP A CA 1
ATOM 681 C C . TRP A 1 91 ? -0.101 -5.852 0.769 1.00 97.81 91 TRP A C 1
ATOM 683 O O . TRP A 1 91 ? 0.932 -6.013 0.127 1.00 97.81 91 TRP A O 1
ATOM 693 N N . ILE A 1 92 ? -0.511 -4.640 1.162 1.00 97.00 92 ILE A N 1
ATOM 694 C CA . ILE A 1 92 ? 0.229 -3.406 0.850 1.00 97.00 92 ILE A CA 1
ATOM 695 C C . ILE A 1 92 ? 1.651 -3.460 1.439 1.00 97.00 92 ILE A C 1
ATOM 697 O O . ILE A 1 92 ? 2.610 -3.141 0.737 1.00 97.00 92 ILE A O 1
ATOM 701 N N . VAL A 1 93 ? 1.816 -3.928 2.687 1.00 97.25 93 VAL A N 1
ATOM 702 C CA . VAL A 1 93 ? 3.146 -4.153 3.294 1.00 97.25 93 VAL A CA 1
ATOM 703 C C . VAL A 1 93 ? 3.981 -5.109 2.442 1.00 97.25 93 VAL A C 1
ATOM 705 O O . VAL A 1 93 ? 5.120 -4.789 2.106 1.00 97.25 93 VAL A O 1
ATOM 708 N N . LEU A 1 94 ? 3.425 -6.269 2.082 1.00 97.06 94 LEU A N 1
ATOM 709 C CA . LEU A 1 94 ? 4.132 -7.282 1.295 1.00 97.06 94 LEU A CA 1
ATOM 710 C C . LEU A 1 94 ? 4.526 -6.751 -0.087 1.00 97.06 94 LEU A C 1
ATOM 712 O O . LEU A 1 94 ? 5.662 -6.950 -0.508 1.00 97.06 94 LEU A O 1
ATOM 716 N N . ASN A 1 95 ? 3.630 -6.027 -0.759 1.00 97.06 95 ASN A N 1
ATOM 717 C CA . ASN A 1 95 ? 3.887 -5.423 -2.063 1.00 97.06 95 ASN A CA 1
ATOM 718 C C . ASN A 1 95 ? 5.058 -4.428 -2.007 1.00 97.06 95 ASN A C 1
ATOM 720 O O . ASN A 1 95 ? 5.933 -4.457 -2.870 1.00 97.06 95 ASN A O 1
ATOM 724 N N . HIS A 1 96 ? 5.125 -3.594 -0.963 1.00 95.88 96 HIS A N 1
ATOM 725 C CA . HIS A 1 96 ? 6.267 -2.701 -0.747 1.00 95.88 96 HIS A CA 1
ATOM 726 C C . HIS A 1 96 ? 7.549 -3.440 -0.360 1.00 95.88 96 HIS A C 1
ATOM 728 O O . HIS A 1 96 ? 8.628 -3.039 -0.792 1.00 95.88 96 HIS A O 1
ATOM 734 N N . GLY A 1 97 ? 7.449 -4.530 0.402 1.00 96.75 97 GLY A N 1
ATOM 735 C CA . GLY A 1 97 ? 8.592 -5.388 0.712 1.00 96.75 97 GLY A CA 1
ATOM 736 C C . GLY A 1 97 ? 9.205 -6.007 -0.545 1.00 96.75 97 GLY A C 1
ATOM 737 O O . GLY A 1 97 ? 10.414 -5.924 -0.746 1.00 96.75 97 GLY A O 1
ATOM 738 N N . VAL A 1 98 ? 8.372 -6.562 -1.431 1.00 97.12 98 VAL A N 1
ATOM 739 C CA . VAL A 1 98 ? 8.819 -7.105 -2.725 1.00 97.12 98 VAL A CA 1
ATOM 740 C C . VAL A 1 98 ? 9.423 -6.005 -3.594 1.00 97.12 98 VAL A C 1
ATOM 742 O O . VAL A 1 98 ? 10.513 -6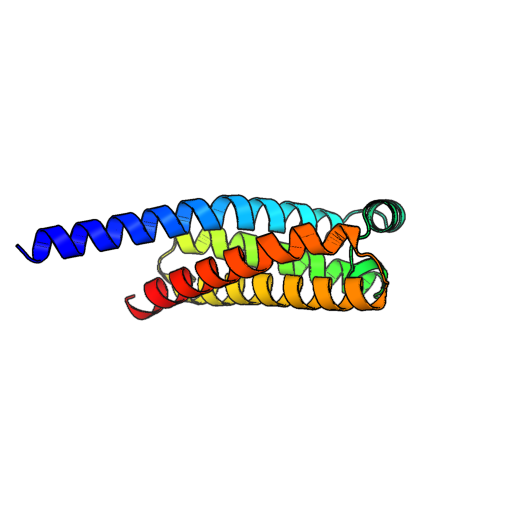.198 -4.127 1.00 97.12 98 VAL A O 1
ATOM 745 N N . ALA A 1 99 ? 8.774 -4.839 -3.684 1.00 95.94 99 ALA A N 1
ATOM 746 C CA . ALA A 1 99 ? 9.310 -3.692 -4.413 1.00 95.94 99 ALA A CA 1
ATOM 747 C C . ALA A 1 99 ? 10.721 -3.319 -3.932 1.00 95.94 99 ALA A C 1
ATOM 749 O O . ALA A 1 99 ? 11.635 -3.194 -4.742 1.00 95.94 99 ALA A O 1
ATOM 750 N N . ALA A 1 100 ? 10.922 -3.210 -2.615 1.00 96.69 100 ALA A N 1
ATOM 751 C CA . ALA A 1 100 ? 12.223 -2.895 -2.034 1.00 96.69 100 ALA A CA 1
ATOM 752 C C . ALA A 1 100 ? 13.290 -3.939 -2.399 1.00 96.69 100 ALA A C 1
ATOM 754 O O . ALA A 1 100 ? 14.395 -3.569 -2.789 1.00 96.69 100 ALA A O 1
ATOM 755 N N . LEU A 1 101 ? 12.965 -5.235 -2.328 1.00 97.06 101 LEU A N 1
ATOM 756 C CA . LEU A 1 101 ? 13.889 -6.308 -2.717 1.00 97.06 101 LEU A CA 1
ATOM 757 C C . LEU A 1 101 ? 14.276 -6.228 -4.199 1.00 97.06 101 LEU A C 1
ATOM 759 O O . LEU A 1 101 ? 15.448 -6.397 -4.536 1.00 97.06 101 LEU A O 1
ATOM 763 N N . VAL A 1 102 ? 13.311 -5.937 -5.074 1.00 96.62 102 VAL A N 1
ATOM 764 C CA . VAL A 1 102 ? 13.558 -5.764 -6.511 1.00 96.62 102 VAL A CA 1
ATOM 765 C C . VAL A 1 102 ? 14.461 -4.558 -6.764 1.00 96.62 102 VAL A C 1
ATOM 767 O O . VAL A 1 102 ? 15.456 -4.699 -7.468 1.00 96.62 102 VAL A O 1
ATOM 770 N N . HIS A 1 103 ? 14.199 -3.415 -6.127 1.00 95.94 103 HIS A N 1
ATOM 771 C CA . HIS A 1 103 ? 15.040 -2.220 -6.257 1.00 95.94 103 HIS A CA 1
ATOM 772 C C . HIS A 1 103 ? 16.475 -2.436 -5.756 1.00 95.94 103 HIS A C 1
ATOM 774 O O . HIS A 1 103 ? 17.420 -1.955 -6.381 1.00 95.94 103 HIS A O 1
ATOM 780 N N . ILE A 1 104 ? 16.667 -3.201 -4.673 1.00 96.25 104 ILE A N 1
ATOM 781 C CA . ILE A 1 104 ? 18.006 -3.608 -4.210 1.00 96.25 104 ILE A CA 1
ATOM 782 C C . ILE A 1 104 ? 18.709 -4.443 -5.289 1.00 96.25 104 ILE A C 1
ATOM 784 O O . ILE A 1 104 ? 19.868 -4.180 -5.612 1.00 96.25 104 ILE A O 1
ATOM 788 N N . GLY A 1 105 ? 18.012 -5.422 -5.875 1.00 96.38 105 GLY A N 1
ATOM 789 C CA . GLY A 1 105 ? 18.547 -6.260 -6.953 1.00 96.38 105 GLY A CA 1
ATOM 790 C C . GLY A 1 105 ? 18.894 -5.472 -8.221 1.00 96.38 105 GLY A C 1
ATOM 791 O O . GLY A 1 105 ? 19.937 -5.711 -8.828 1.00 96.38 105 GLY A O 1
ATOM 792 N N . ALA A 1 106 ? 18.060 -4.494 -8.577 1.00 93.56 106 ALA A N 1
ATOM 793 C CA . ALA A 1 106 ? 18.237 -3.608 -9.727 1.00 93.56 106 ALA A CA 1
ATOM 794 C C . ALA A 1 106 ? 19.230 -2.453 -9.477 1.00 93.56 106 ALA A C 1
ATOM 796 O O . ALA A 1 106 ? 19.580 -1.736 -10.411 1.00 93.56 106 ALA A O 1
ATOM 797 N N . ARG A 1 107 ? 19.734 -2.296 -8.241 1.00 94.12 107 ARG A N 1
ATOM 798 C CA . ARG A 1 107 ? 20.625 -1.201 -7.802 1.00 94.12 107 ARG A CA 1
ATOM 799 C C . ARG A 1 107 ? 20.000 0.197 -7.935 1.00 94.12 107 ARG A C 1
ATOM 801 O O . ARG A 1 107 ? 20.704 1.185 -8.141 1.00 94.12 107 ARG A O 1
ATOM 808 N N . GLU A 1 108 ? 18.687 0.292 -7.759 1.00 92.00 108 GLU A N 1
ATOM 809 C CA . GLU A 1 108 ? 17.895 1.525 -7.843 1.00 92.00 108 GLU A CA 1
ATOM 810 C C . GLU A 1 108 ? 17.758 2.189 -6.463 1.00 92.00 108 GLU A C 1
ATOM 812 O O . GLU A 1 108 ? 16.677 2.324 -5.900 1.00 92.00 108 GLU A O 1
ATOM 817 N N . TRP A 1 109 ? 18.879 2.591 -5.863 1.00 90.50 109 TRP A N 1
ATOM 818 C CA . TRP A 1 109 ? 18.930 3.014 -4.454 1.00 90.50 109 TRP A CA 1
ATOM 819 C C . TRP A 1 109 ? 18.057 4.230 -4.112 1.00 90.50 109 TRP A C 1
ATOM 821 O O . TRP A 1 109 ? 17.639 4.384 -2.964 1.00 90.50 109 TRP A O 1
ATOM 831 N N . SER A 1 110 ? 17.760 5.084 -5.095 1.00 89.25 110 SER A N 1
ATOM 832 C CA . SER A 1 110 ? 16.927 6.279 -4.915 1.00 89.25 110 SER A CA 1
ATOM 833 C C . SER A 1 110 ? 15.491 5.952 -4.489 1.00 89.25 110 SER A C 1
ATOM 835 O O . SER A 1 110 ? 14.876 6.744 -3.775 1.00 89.25 110 SER A O 1
ATOM 837 N N . THR A 1 111 ? 14.963 4.780 -4.853 1.00 87.31 111 THR A N 1
ATOM 838 C CA . THR A 1 111 ? 13.590 4.358 -4.523 1.00 87.31 111 THR A CA 1
ATOM 839 C C . THR A 1 111 ? 13.480 3.737 -3.122 1.00 87.31 111 THR A C 1
ATOM 841 O O . THR A 1 111 ? 12.382 3.610 -2.562 1.00 87.31 111 THR A O 1
ATOM 844 N N . LEU A 1 112 ? 14.611 3.389 -2.494 1.00 90.12 112 LEU A N 1
ATOM 845 C CA . LEU A 1 112 ? 14.623 2.752 -1.175 1.00 90.12 112 LEU A CA 1
ATOM 846 C C . LEU A 1 112 ? 14.250 3.707 -0.047 1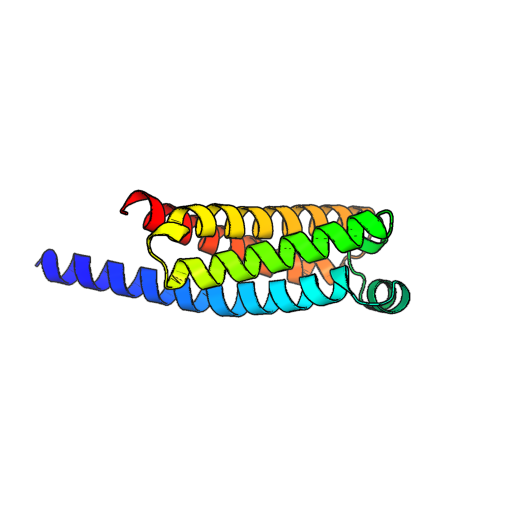.00 90.12 112 LEU A C 1
ATOM 848 O O . LEU A 1 112 ? 13.643 3.261 0.923 1.00 90.12 112 LEU A O 1
ATOM 852 N N . THR A 1 113 ? 14.535 5.005 -0.170 1.00 91.50 113 THR A N 1
ATOM 853 C CA . THR A 1 113 ? 14.138 6.003 0.839 1.00 91.50 113 THR A CA 1
ATOM 854 C C . THR A 1 113 ? 12.624 6.004 1.036 1.00 91.50 113 THR A C 1
ATOM 856 O O . THR A 1 113 ? 12.132 5.996 2.163 1.00 91.50 113 THR A O 1
ATOM 859 N N . GLN A 1 114 ? 11.870 5.931 -0.061 1.00 89.88 114 GLN A N 1
ATOM 860 C CA . GLN A 1 114 ? 10.416 5.844 -0.013 1.00 89.88 114 GLN A CA 1
ATOM 861 C C . GLN A 1 114 ? 9.955 4.532 0.631 1.00 89.88 114 GLN A C 1
ATOM 863 O O . GLN A 1 114 ? 9.097 4.549 1.512 1.00 89.88 114 GLN A O 1
ATOM 868 N N . SER A 1 115 ? 10.555 3.402 0.251 1.00 92.31 115 SER A N 1
ATOM 869 C CA . SER A 1 115 ? 10.226 2.095 0.836 1.00 92.31 115 SER A CA 1
ATOM 870 C C . SER A 1 115 ? 10.529 2.039 2.338 1.00 92.31 115 SER A C 1
ATOM 872 O O . SER A 1 115 ? 9.720 1.524 3.109 1.00 92.31 115 SER A O 1
ATOM 874 N N . ALA A 1 116 ? 11.640 2.638 2.774 1.00 91.38 116 ALA A N 1
ATOM 875 C CA . ALA A 1 116 ? 12.049 2.716 4.174 1.00 91.38 116 ALA A CA 1
ATOM 876 C C . ALA A 1 116 ? 11.070 3.519 5.044 1.00 91.38 116 ALA A C 1
ATOM 878 O O . ALA A 1 116 ? 10.978 3.262 6.240 1.00 91.38 116 ALA A O 1
ATOM 879 N N . VAL A 1 117 ? 10.317 4.456 4.459 1.00 94.06 117 VAL A N 1
ATOM 880 C CA . VAL A 1 117 ? 9.257 5.200 5.158 1.00 94.06 117 VAL A CA 1
ATOM 881 C C . VAL A 1 117 ? 7.917 4.470 5.073 1.00 94.06 117 VAL A C 1
ATOM 883 O O . VAL A 1 117 ? 7.236 4.296 6.084 1.00 94.06 117 VAL A O 1
ATOM 886 N N . VAL A 1 118 ? 7.525 4.017 3.881 1.00 93.62 118 VAL A N 1
ATOM 887 C CA . VAL A 1 118 ? 6.196 3.438 3.649 1.00 93.62 118 VAL A CA 1
ATOM 888 C C . VAL A 1 118 ? 6.037 2.089 4.350 1.00 93.62 118 VAL A C 1
ATOM 890 O O . VAL A 1 118 ? 4.997 1.855 4.961 1.00 93.62 118 VAL A O 1
ATOM 893 N N . ILE A 1 119 ? 7.053 1.218 4.333 1.00 94.94 119 ILE A N 1
ATOM 894 C CA . ILE A 1 119 ? 6.960 -0.118 4.946 1.00 94.94 119 ILE A CA 1
ATOM 895 C C . ILE A 1 119 ? 6.653 -0.026 6.453 1.00 94.94 119 ILE A C 1
ATOM 897 O O . ILE A 1 119 ? 5.649 -0.614 6.866 1.00 94.94 119 ILE A O 1
ATOM 901 N N . PRO A 1 120 ? 7.406 0.730 7.284 1.00 96.81 120 PRO A N 1
ATOM 902 C CA . PRO A 1 120 ? 7.079 0.874 8.703 1.00 96.81 120 PRO A CA 1
ATOM 903 C C . PRO A 1 120 ? 5.682 1.447 8.957 1.00 96.81 120 PRO A C 1
ATOM 905 O O . PRO A 1 120 ? 4.961 0.942 9.818 1.00 96.81 120 PRO A O 1
ATOM 908 N N . LEU A 1 121 ? 5.264 2.463 8.192 1.00 96.38 121 LEU A N 1
ATOM 909 C CA . LEU A 1 121 ? 3.927 3.051 8.329 1.00 96.38 121 LEU A CA 1
ATOM 910 C C . LEU A 1 121 ? 2.828 2.032 8.002 1.00 96.38 121 LEU A C 1
ATOM 912 O O . LEU A 1 121 ? 1.847 1.922 8.741 1.00 96.38 121 LEU A O 1
ATOM 916 N N . CYS A 1 122 ? 3.014 1.235 6.949 1.00 94.62 122 CYS A N 1
ATOM 917 C CA . CYS A 1 122 ? 2.103 0.155 6.584 1.00 94.62 122 CYS A CA 1
ATOM 918 C C . CYS A 1 122 ? 2.079 -0.964 7.639 1.00 94.62 122 CYS A C 1
ATOM 920 O O . CYS A 1 122 ? 1.011 -1.506 7.918 1.00 94.62 122 CYS A O 1
ATOM 922 N N . MET A 1 123 ? 3.211 -1.289 8.274 1.00 97.19 123 MET A N 1
ATOM 923 C CA . MET A 1 123 ? 3.258 -2.268 9.369 1.00 97.19 123 MET A CA 1
ATOM 924 C C . MET A 1 123 ? 2.475 -1.785 10.597 1.00 97.19 123 MET A C 1
ATOM 926 O O . MET A 1 123 ? 1.680 -2.545 11.154 1.00 97.19 123 MET A O 1
ATOM 930 N N . ILE A 1 124 ? 2.638 -0.515 10.988 1.00 97.38 124 ILE A N 1
ATOM 931 C CA . ILE A 1 124 ? 1.860 0.100 12.077 1.00 97.38 124 ILE A CA 1
ATOM 932 C C . ILE A 1 124 ? 0.366 0.087 11.730 1.00 97.38 124 ILE A C 1
ATOM 934 O O . ILE A 1 124 ? -0.464 -0.288 12.559 1.00 97.38 124 ILE A O 1
ATOM 938 N N . LEU A 1 125 ? 0.017 0.442 10.492 1.00 96.94 125 LEU A N 1
ATOM 939 C CA . LEU A 1 125 ? -1.356 0.408 10.000 1.00 96.94 125 LEU A CA 1
ATOM 940 C C . LEU A 1 125 ? -1.956 -1.006 10.058 1.00 96.94 125 LEU A C 1
ATOM 942 O O . LEU A 1 125 ? -3.055 -1.183 10.585 1.00 96.94 125 LEU A O 1
ATOM 946 N N . ALA A 1 126 ? -1.238 -2.020 9.569 1.00 96.44 126 ALA A N 1
ATOM 947 C CA . ALA A 1 126 ? -1.680 -3.411 9.614 1.00 96.44 126 ALA A CA 1
ATOM 948 C C . ALA A 1 126 ? -1.904 -3.880 11.060 1.00 96.44 126 ALA A C 1
ATOM 950 O O . ALA A 1 126 ? -2.923 -4.509 11.356 1.00 96.44 126 ALA A O 1
ATOM 951 N N . TRP A 1 127 ? -1.016 -3.506 11.985 1.00 96.88 127 TRP A N 1
ATOM 952 C CA . TRP A 1 127 ? -1.180 -3.789 13.410 1.00 96.88 127 TRP A CA 1
ATOM 953 C C . TRP A 1 127 ? -2.433 -3.124 14.008 1.00 96.88 127 TRP A C 1
ATOM 955 O O . TRP A 1 127 ? -3.203 -3.786 14.710 1.00 96.88 127 TRP A O 1
ATOM 965 N N . LEU A 1 128 ? -2.701 -1.851 13.691 1.00 95.94 128 LEU A N 1
ATOM 966 C CA . LEU A 1 128 ? -3.921 -1.156 14.125 1.00 95.94 128 LEU A CA 1
ATOM 967 C C . LEU A 1 128 ? -5.190 -1.810 13.553 1.00 95.94 128 LEU A C 1
ATOM 969 O O . LEU A 1 128 ? -6.172 -1.999 14.279 1.00 95.94 128 LEU A O 1
ATOM 973 N N . CYS A 1 129 ? -5.169 -2.202 12.275 1.00 94.38 129 CYS A N 1
ATOM 974 C CA . CYS A 1 129 ? -6.260 -2.940 11.636 1.00 94.38 129 CYS A CA 1
ATOM 975 C C . CYS A 1 129 ? -6.516 -4.285 12.327 1.00 94.38 129 CYS A C 1
ATOM 977 O O . CYS A 1 129 ? -7.669 -4.605 12.622 1.00 94.38 129 CYS A O 1
ATOM 979 N N . TRP A 1 130 ? -5.461 -5.046 12.633 1.00 95.38 130 TRP A N 1
ATOM 980 C CA . TRP A 1 130 ? -5.566 -6.320 13.345 1.00 95.38 130 TRP A CA 1
ATOM 981 C C . TRP A 1 130 ? -6.204 -6.142 14.722 1.00 95.38 130 TRP A C 1
ATOM 983 O O . TRP A 1 130 ? -7.202 -6.793 15.026 1.00 95.38 130 TRP A O 1
ATOM 993 N N . ARG A 1 131 ? -5.707 -5.196 15.529 1.00 93.56 131 ARG A N 1
ATOM 994 C CA . ARG A 1 131 ? -6.271 -4.915 16.858 1.00 93.56 131 ARG A CA 1
ATOM 995 C C . ARG A 1 131 ? -7.748 -4.539 16.787 1.00 93.56 131 ARG A C 1
ATOM 997 O O . ARG A 1 131 ? -8.550 -5.064 17.554 1.00 93.56 131 ARG A O 1
ATOM 1004 N N . ARG A 1 132 ? -8.135 -3.688 15.831 1.00 91.00 132 ARG A N 1
ATOM 1005 C CA . ARG A 1 132 ? -9.540 -3.306 15.613 1.00 91.00 132 ARG A CA 1
ATOM 1006 C C . ARG A 1 132 ? -10.409 -4.489 15.170 1.00 91.00 132 ARG A C 1
ATOM 1008 O O . ARG A 1 132 ? -11.590 -4.528 15.517 1.00 91.00 132 ARG A O 1
ATOM 1015 N N . ALA A 1 133 ? -9.864 -5.415 14.384 1.00 89.69 133 ALA A N 1
ATOM 1016 C CA . ALA A 1 133 ? -10.576 -6.597 13.904 1.00 89.69 133 ALA A CA 1
ATOM 1017 C C . ALA A 1 133 ? -10.744 -7.676 14.986 1.00 89.69 133 ALA A C 1
ATOM 1019 O O . ALA A 1 133 ? -11.749 -8.379 14.968 1.00 89.69 133 ALA A O 1
ATOM 1020 N N . SER A 1 134 ? -9.803 -7.780 15.928 1.00 86.75 134 SER A N 1
ATOM 1021 C CA . SER A 1 134 ? -9.840 -8.746 17.038 1.00 86.75 134 SER A CA 1
ATOM 1022 C C . SER A 1 134 ? -10.823 -8.373 18.155 1.00 86.75 134 SER A C 1
ATOM 1024 O O . SER A 1 134 ? -11.214 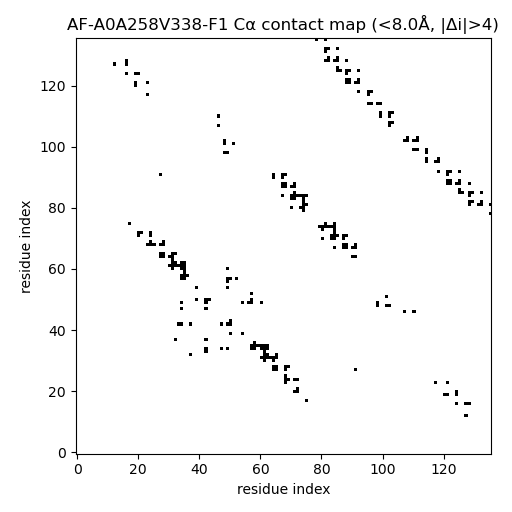-9.231 18.935 1.00 86.75 134 SER A O 1
ATOM 1026 N N . VAL A 1 135 ? -11.231 -7.103 18.235 1.00 77.19 135 VAL A N 1
ATOM 1027 C CA . VAL A 1 135 ? -12.217 -6.596 19.215 1.00 77.19 135 VAL A CA 1
ATOM 1028 C C . VAL A 1 135 ? -13.654 -6.617 18.654 1.00 77.19 135 VAL A C 1
ATOM 1030 O O . VAL A 1 135 ? -14.609 -6.314 19.367 1.00 77.19 135 VAL A O 1
ATOM 1033 N N . ALA A 1 136 ? -13.824 -6.919 17.361 1.00 59.81 136 ALA A N 1
ATOM 1034 C CA . ALA A 1 136 ? -15.085 -6.800 16.623 1.00 59.81 136 ALA A CA 1
ATOM 1035 C C . ALA A 1 136 ? -15.880 -8.106 16.563 1.00 59.81 136 ALA A C 1
ATOM 1037 O O . ALA A 1 136 ? -17.128 -7.967 16.567 1.00 59.81 136 ALA A O 1
#

Secondary structure (DSSP, 8-state):
-HHHHHHHHHHHHHHHHHHHHHHHHHHHHHHHHHHHHS-HHHHHHTT-GGGGS-HHHHHHHHHHHHHHHHHHHHHHH-GGGHHHHHHHHHHHHHHHHHHHHHHHHHT-GGGHHHHHHHHHHHHHHHHHHHHHHHT-

Radius of gyration: 16.54 Å; Cα contacts (8 Å, |Δi|>4): 150; chains: 1; bounding box: 39×19×58 Å

Solvent-accessible surface area (backbone atoms only — not comparable to full-atom values): 6942 Å² total; per-residue (Å²): 123,64,70,62,55,53,52,51,52,55,50,52,54,51,49,52,42,51,68,46,47,52,58,52,26,54,50,34,35,53,55,11,47,45,43,45,68,52,57,70,67,62,36,55,78,67,64,41,62,45,71,84,42,62,67,70,58,22,22,49,52,9,48,52,35,33,51,24,23,52,39,33,59,47,21,77,76,37,75,90,34,24,60,53,18,18,54,20,29,46,49,54,30,51,53,42,51,51,38,43,54,48,29,61,75,71,66,43,68,82,59,42,64,58,39,68,52,50,37,58,54,32,49,54,43,21,51,49,31,42,55,58,36,77,78,104

Sequence (136 aa):
MDIVQSRSRSAVERSALVLLALPIAAFSLFVGYNKAFAPIEVLTEHLAWTIHLPVFLGKAIGGLELVAASVLLASLVVRALRRAGFYAAAWIVLNHGVAALVHIGAREWSTLTQSAVVIPLCMILAWLCWRRASVA

Foldseek 3Di:
DVVVVVVVVVVVLLVLLVVLLVVLLVVLLVLLCCQQDNDLVVCVVVVPLCNPDDSVVSNVLSVLSNVLSVLLVVCSPDVVSLVVNLVSLVSSLVSLVVSLVSCVVVVVVVCVVVSVVSNVSSVSNSVSSVVSNVVD

Mean predicted aligned error: 3.8 Å

Nearest PDB structures (foldseek):
  2lqg-assembly1_A  TM=5.269E-01  e=9.538E-01  Mus musculus
  8e0m-assembly4_K  TM=4.569E-01  e=4.627E+00  synthetic construct
  8qah-assembly1_A  TM=3.847E-01  e=7.700E+00  synthetic construct
  8auw-assembly1_D  TM=3.549E-01  e=5.672E+00  Homo sapiens